Protein AF-A0AB36JPK8-F1 (afdb_monomer)

Nearest PDB structures (foldseek):
  5fig-assembly1_D  TM=3.320E-01  e=4.751E+00  Bacillus subtilis

Organism: NCBI:txid1579424

Solvent-accessible surface area (backbone atoms only — not comparable to full-atom values): 5252 Å² total; per-residue (Å²): 133,84,82,59,64,71,62,48,48,55,51,47,55,51,49,41,63,64,43,62,77,41,37,87,78,47,66,38,67,58,45,52,51,44,44,51,42,50,50,47,50,50,53,20,67,75,69,71,49,91,67,82,74,65,47,64,55,52,40,68,77,72,46,67,95,83,44,64,68,53,55,51,53,47,50,50,52,56,53,49,53,54,55,58,72,69,70,120

Foldseek 3Di:
DDQDLVVLVVLLVVLLVVLVVCLVVDVVVLSVLLNVLSVVLNVCLVVVPDDDRPSLVVLVVPPDPPDPSNVSSNVS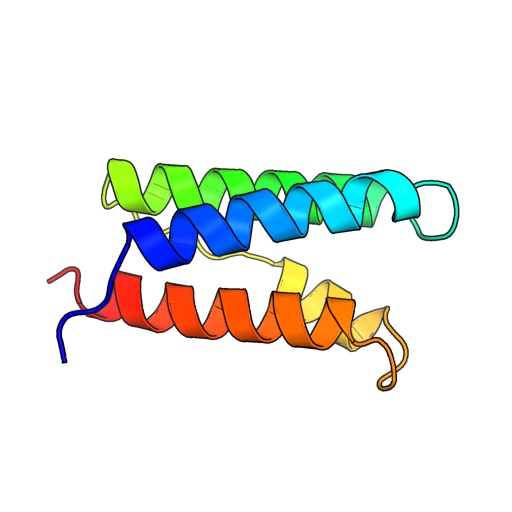NVSSVVSNVPSD

Radius of gyration: 12.83 Å; Cα contacts (8 Å, |Δi|>4): 60; chains: 1; bounding box: 31×19×40 Å

pLDDT: mean 90.3, std 9.36, range [49.34, 98.25]

Structure (mmCIF, N/CA/C/O backbone):
data_AF-A0AB36JPK8-F1
#
_entry.id   AF-A0AB36JPK8-F1
#
loop_
_atom_site.group_PDB
_atom_site.id
_atom_site.type_symbol
_atom_site.label_atom_id
_atom_site.label_alt_id
_atom_site.label_comp_id
_atom_site.label_asym_id
_atom_site.label_entity_id
_atom_site.label_seq_id
_atom_site.pdbx_PDB_ins_code
_atom_site.Cartn_x
_atom_site.Cartn_y
_atom_site.Cartn_z
_atom_site.occupancy
_atom_site.B_iso_or_equiv
_atom_site.auth_seq_id
_atom_site.auth_comp_id
_atom_site.auth_asym_id
_atom_site.auth_atom_id
_atom_site.pdbx_PDB_model_num
ATOM 1 N N . MET A 1 1 ? -2.441 5.715 -22.029 1.00 49.34 1 MET A N 1
ATOM 2 C CA . MET A 1 1 ? -2.301 6.554 -20.821 1.00 49.34 1 MET A CA 1
ATOM 3 C C . MET A 1 1 ? -1.069 6.038 -20.098 1.00 49.34 1 MET A C 1
ATOM 5 O O . MET A 1 1 ? -1.073 4.864 -19.776 1.00 49.34 1 MET A O 1
ATOM 9 N N . ARG A 1 2 ? 0.016 6.817 -19.978 1.00 63.09 2 ARG A N 1
ATOM 10 C CA . ARG A 1 2 ? 1.204 6.367 -19.226 1.00 63.09 2 ARG A CA 1
ATOM 11 C C . ARG A 1 2 ? 0.866 6.442 -17.741 1.00 63.09 2 ARG A C 1
ATOM 13 O O . ARG A 1 2 ? 0.384 7.488 -17.305 1.00 63.09 2 ARG A O 1
ATOM 20 N N . ILE A 1 3 ? 1.062 5.363 -16.994 1.00 73.69 3 ILE A N 1
ATOM 21 C CA . ILE A 1 3 ? 0.900 5.404 -15.542 1.00 73.69 3 ILE A CA 1
ATOM 22 C C . ILE A 1 3 ? 1.995 6.306 -14.953 1.00 73.69 3 ILE A C 1
ATOM 24 O O . ILE A 1 3 ? 3.153 6.239 -15.362 1.00 73.69 3 ILE A O 1
ATOM 28 N N . ASN A 1 4 ? 1.614 7.207 -14.043 1.00 85.94 4 ASN A N 1
ATOM 29 C CA . ASN A 1 4 ? 2.511 8.201 -13.458 1.00 85.94 4 ASN A CA 1
ATOM 30 C C . ASN A 1 4 ? 2.947 7.750 -12.054 1.00 85.94 4 ASN A C 1
ATOM 32 O O . ASN A 1 4 ? 2.157 7.835 -11.108 1.00 85.94 4 ASN A O 1
ATOM 36 N N . ILE A 1 5 ? 4.191 7.274 -11.948 1.00 90.44 5 ILE A N 1
ATOM 37 C CA . ILE A 1 5 ? 4.802 6.806 -10.695 1.00 90.44 5 ILE A CA 1
ATOM 38 C C . ILE A 1 5 ? 4.999 7.969 -9.709 1.00 90.44 5 ILE A C 1
ATOM 40 O O . ILE A 1 5 ? 4.639 7.829 -8.546 1.00 90.44 5 ILE A O 1
ATOM 44 N N . GLU A 1 6 ? 5.405 9.160 -10.163 1.00 92.19 6 GLU A N 1
ATOM 45 C CA . GLU A 1 6 ? 5.524 10.335 -9.279 1.00 92.19 6 GLU A CA 1
ATOM 46 C C . GLU A 1 6 ? 4.179 10.710 -8.633 1.00 92.19 6 GLU A C 1
ATOM 48 O O . GLU A 1 6 ? 4.110 11.160 -7.488 1.00 92.19 6 GLU A O 1
ATOM 53 N N . MET A 1 7 ? 3.074 10.543 -9.369 1.00 93.25 7 MET A N 1
ATOM 54 C CA . MET A 1 7 ? 1.734 10.762 -8.822 1.00 93.25 7 MET A CA 1
ATOM 55 C C . MET A 1 7 ? 1.381 9.708 -7.766 1.00 93.25 7 MET A C 1
ATOM 57 O O . MET A 1 7 ? 0.730 10.045 -6.778 1.00 93.25 7 MET A O 1
ATOM 61 N N . PHE A 1 8 ? 1.814 8.458 -7.955 1.00 95.25 8 PHE A N 1
ATOM 62 C CA . PHE A 1 8 ? 1.641 7.391 -6.969 1.00 95.25 8 PHE A CA 1
ATOM 63 C C . PHE A 1 8 ? 2.415 7.693 -5.684 1.00 95.25 8 PHE A C 1
ATOM 65 O O . PHE A 1 8 ? 1.819 7.691 -4.611 1.00 95.25 8 PHE A O 1
ATOM 72 N N . GLU A 1 9 ? 3.698 8.035 -5.787 1.00 94.75 9 GLU A N 1
ATOM 73 C CA . GLU A 1 9 ? 4.554 8.352 -4.636 1.00 94.75 9 GLU A CA 1
ATOM 74 C C . GLU A 1 9 ? 4.010 9.526 -3.820 1.00 94.75 9 GLU A C 1
ATOM 76 O O . GLU A 1 9 ? 3.927 9.457 -2.594 1.00 94.75 9 GLU A O 1
ATOM 81 N N . LYS A 1 10 ? 3.542 10.590 -4.490 1.00 96.00 10 LYS A N 1
ATOM 82 C CA . LYS A 1 10 ? 2.895 11.728 -3.815 1.00 96.00 10 LYS A CA 1
ATOM 83 C C . LYS A 1 10 ? 1.646 11.302 -3.042 1.00 96.00 10 LYS A C 1
ATOM 85 O O . LYS A 1 10 ? 1.432 11.768 -1.922 1.00 96.00 10 LYS A O 1
ATOM 90 N N . GLN A 1 11 ? 0.819 10.429 -3.620 1.00 96.81 11 GLN A N 1
ATOM 91 C CA . GLN A 1 11 ? -0.373 9.907 -2.944 1.00 96.81 11 GLN A CA 1
ATOM 92 C C . GLN A 1 11 ? -0.003 9.002 -1.765 1.00 96.81 11 GLN A C 1
ATOM 94 O O . GLN A 1 11 ? -0.574 9.155 -0.687 1.00 96.81 11 GLN A O 1
ATOM 99 N N . ALA A 1 12 ? 0.974 8.114 -1.946 1.00 97.06 12 ALA A N 1
ATOM 100 C CA . ALA A 1 12 ? 1.491 7.223 -0.915 1.00 97.06 12 ALA A CA 1
ATOM 101 C C . ALA A 1 12 ? 2.035 8.009 0.291 1.00 97.06 12 ALA A C 1
ATOM 103 O O . ALA A 1 12 ? 1.607 7.781 1.424 1.00 97.06 12 ALA A O 1
ATOM 104 N N . ALA A 1 13 ? 2.892 9.005 0.050 1.00 97.19 13 ALA A N 1
ATOM 105 C CA . ALA A 1 13 ? 3.439 9.866 1.095 1.00 97.19 13 ALA A CA 1
ATOM 106 C C . ALA A 1 13 ? 2.340 10.632 1.851 1.00 97.19 13 ALA A C 1
ATOM 108 O O . ALA A 1 13 ? 2.335 10.671 3.083 1.00 97.19 13 ALA A O 1
ATOM 109 N N . ASN A 1 14 ? 1.364 11.194 1.130 1.00 97.56 14 ASN A N 1
ATOM 110 C CA . ASN A 1 14 ? 0.229 11.882 1.745 1.00 97.56 14 ASN A CA 1
ATOM 111 C C . ASN A 1 14 ? -0.615 10.938 2.622 1.00 97.56 14 ASN A C 1
ATOM 113 O O . ASN A 1 14 ? -1.037 11.316 3.714 1.00 97.56 14 ASN A O 1
ATOM 117 N N . LEU A 1 15 ? -0.840 9.700 2.178 1.00 96.62 15 LEU A N 1
ATOM 118 C CA . LEU A 1 15 ? -1.604 8.711 2.940 1.00 96.62 15 LEU A CA 1
ATOM 119 C C . LEU A 1 15 ? -0.886 8.272 4.215 1.00 96.62 15 LEU A C 1
ATOM 121 O O . LEU A 1 15 ? -1.530 8.164 5.257 1.00 96.62 15 LEU A O 1
ATOM 125 N N . ILE A 1 16 ? 0.440 8.119 4.177 1.00 96.31 16 ILE A N 1
ATOM 126 C CA . ILE A 1 16 ? 1.242 7.882 5.386 1.00 96.31 16 ILE A CA 1
ATOM 127 C C . ILE A 1 16 ? 1.046 9.031 6.385 1.00 96.31 16 ILE A C 1
ATOM 129 O O . ILE A 1 16 ? 0.770 8.780 7.558 1.00 96.31 16 ILE A O 1
ATOM 133 N N . LEU A 1 17 ? 1.098 10.290 5.936 1.00 96.25 17 LEU A N 1
ATOM 134 C CA . LEU A 1 17 ? 0.869 11.447 6.811 1.00 96.25 17 LEU A CA 1
ATOM 135 C C . LEU A 1 17 ? -0.543 11.459 7.421 1.00 96.25 17 LEU A C 1
ATOM 137 O O . LEU A 1 17 ? -0.691 11.806 8.592 1.00 96.25 17 LEU A O 1
ATOM 141 N N . LYS A 1 18 ? -1.571 11.039 6.671 1.00 94.25 18 LYS A N 1
ATOM 142 C CA . LYS A 1 18 ? -2.949 10.897 7.182 1.00 94.25 18 LYS A CA 1
ATOM 143 C C . LYS A 1 18 ? -3.112 9.734 8.172 1.00 94.25 18 LYS A C 1
ATOM 145 O O . LYS A 1 18 ? -3.970 9.809 9.053 1.00 94.25 18 LYS A O 1
ATOM 150 N N . LEU A 1 19 ? -2.306 8.677 8.046 1.00 92.19 19 LEU A N 1
ATOM 151 C CA . LEU A 1 19 ? -2.326 7.495 8.915 1.00 92.19 19 LEU A CA 1
ATOM 152 C C . LEU A 1 19 ? -1.716 7.763 10.295 1.00 92.19 19 LEU A C 1
ATOM 154 O O . LEU A 1 19 ? -2.296 7.367 11.305 1.00 92.19 19 LEU A O 1
ATOM 158 N N . LEU A 1 20 ? -0.581 8.468 10.361 1.00 88.69 20 LEU A N 1
ATOM 159 C CA . LEU A 1 20 ? 0.142 8.749 11.611 1.00 88.69 20 LEU A CA 1
ATOM 160 C C . LEU A 1 20 ? -0.739 9.267 12.771 1.00 88.69 20 LEU A C 1
ATOM 162 O O . LEU A 1 20 ? -0.661 8.688 13.858 1.00 88.69 20 LEU A O 1
ATOM 166 N N . PRO A 1 21 ? -1.611 10.282 12.596 1.00 89.69 21 PRO A N 1
ATOM 167 C CA . PRO A 1 21 ? -2.457 10.777 13.684 1.00 89.69 21 PRO A CA 1
ATOM 168 C C . PRO A 1 21 ? -3.547 9.782 14.117 1.00 89.69 21 PRO A C 1
ATOM 170 O O . PRO A 1 21 ? -4.115 9.931 15.197 1.00 89.69 21 PRO A O 1
ATOM 173 N N . LYS A 1 22 ? -3.854 8.753 13.314 1.00 85.25 22 LYS A N 1
ATOM 174 C CA . LYS A 1 22 ? -4.868 7.741 13.645 1.00 85.25 22 LYS A CA 1
ATOM 175 C C . LYS A 1 22 ? -4.352 6.668 14.605 1.00 85.25 22 LYS A C 1
ATOM 177 O O . LYS A 1 22 ? -5.183 5.971 15.178 1.00 85.25 22 LYS A O 1
ATOM 182 N N . LYS A 1 23 ? -3.037 6.563 14.851 1.00 83.88 23 LYS A N 1
ATOM 183 C CA . LYS A 1 23 ? -2.452 5.563 15.774 1.00 83.88 23 LYS A CA 1
ATOM 184 C C . LYS A 1 23 ? -3.014 5.615 17.197 1.00 83.88 23 LYS A C 1
ATOM 186 O O . LYS A 1 23 ? -3.072 4.588 17.855 1.00 83.88 23 LYS A O 1
ATOM 191 N N . GLY A 1 24 ? -3.412 6.796 17.675 1.00 78.44 24 GLY A N 1
ATOM 192 C CA . GLY A 1 24 ? -4.007 6.961 19.008 1.00 78.44 24 GLY A CA 1
ATOM 193 C C . GLY A 1 24 ? -5.513 6.680 19.073 1.00 78.44 24 GLY A C 1
ATOM 194 O O . GLY A 1 24 ? -6.082 6.689 20.157 1.00 78.44 24 GLY A O 1
ATOM 195 N N . ILE A 1 25 ? -6.164 6.478 17.922 1.00 80.25 25 ILE A N 1
ATOM 196 C CA . ILE A 1 25 ? -7.624 6.326 17.794 1.00 80.25 25 ILE A CA 1
ATOM 197 C C . ILE A 1 25 ? -7.982 4.921 17.293 1.00 80.25 25 ILE A C 1
ATOM 199 O O . ILE A 1 25 ? -8.98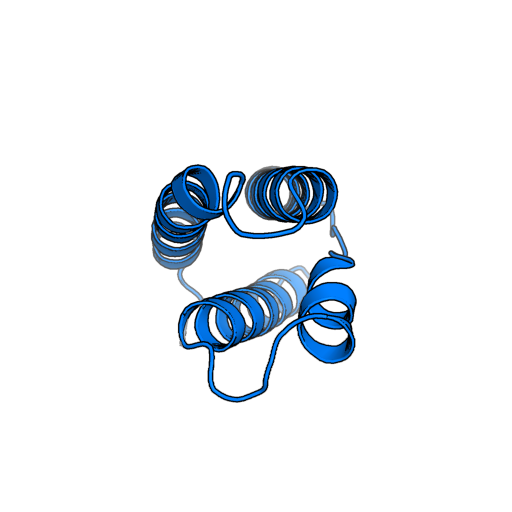9 4.349 17.700 1.00 80.25 25 ILE A O 1
ATOM 203 N N . LYS A 1 26 ? -7.167 4.376 16.390 1.00 79.12 26 LYS A N 1
ATOM 204 C CA . LYS A 1 26 ? -7.302 3.038 15.811 1.00 79.12 26 LYS A CA 1
ATOM 205 C C . LYS A 1 26 ? -6.224 2.107 16.359 1.00 79.12 26 LYS A C 1
ATOM 207 O O . LYS A 1 26 ? -5.350 2.531 17.108 1.00 79.12 26 LYS A O 1
ATOM 212 N N . ASN A 1 27 ? -6.273 0.839 15.960 1.00 86.06 27 ASN A N 1
ATOM 213 C CA . ASN A 1 27 ? -5.236 -0.128 16.290 1.00 86.06 27 ASN A CA 1
ATOM 214 C C . ASN A 1 27 ? -3.876 0.346 15.743 1.00 86.06 27 ASN A C 1
ATOM 216 O O . ASN A 1 27 ? -3.628 0.304 14.539 1.00 86.06 27 ASN A O 1
ATOM 220 N N . GLY A 1 28 ? -3.003 0.820 16.634 1.00 87.56 28 GLY A N 1
ATOM 221 C CA . GLY A 1 28 ? -1.701 1.373 16.264 1.00 87.56 28 GLY A CA 1
ATOM 222 C C . GLY A 1 28 ? -0.827 0.391 15.484 1.00 87.56 28 GLY A C 1
ATOM 223 O O . GLY A 1 28 ? -0.169 0.808 14.537 1.00 87.56 28 GLY A O 1
ATOM 224 N N . ALA A 1 29 ? -0.895 -0.905 15.806 1.00 90.81 29 ALA A N 1
ATOM 225 C CA . ALA A 1 29 ? -0.126 -1.938 15.114 1.00 90.81 29 ALA A CA 1
ATOM 226 C C . ALA A 1 29 ? -0.596 -2.141 13.666 1.00 90.81 29 ALA A C 1
ATOM 228 O O . ALA A 1 29 ? 0.229 -2.311 12.771 1.00 90.81 29 ALA A O 1
ATOM 229 N N . GLU A 1 30 ? -1.909 -2.071 13.415 1.00 91.12 30 GLU A N 1
ATOM 230 C CA . GLU A 1 30 ? -2.431 -2.061 12.045 1.00 91.12 30 GLU A CA 1
ATOM 231 C C . GLU A 1 30 ? -1.931 -0.817 11.314 1.00 91.12 30 GLU A C 1
ATOM 233 O O . GLU A 1 30 ? -1.389 -0.931 10.226 1.00 91.12 30 GLU A O 1
ATOM 238 N N . ILE A 1 31 ? -2.026 0.370 11.920 1.00 93.06 31 ILE A N 1
ATOM 239 C CA . ILE A 1 31 ? -1.559 1.610 11.283 1.00 93.06 31 ILE A CA 1
ATOM 240 C C . ILE A 1 31 ? -0.060 1.553 10.938 1.00 93.06 31 ILE A C 1
ATOM 242 O O . ILE A 1 31 ? 0.326 1.983 9.850 1.00 93.06 31 ILE A O 1
ATOM 246 N N . ASP A 1 32 ? 0.773 1.022 11.835 1.00 93.94 32 ASP A N 1
ATOM 247 C CA . ASP A 1 32 ? 2.205 0.811 11.601 1.00 93.94 32 ASP A CA 1
ATOM 248 C C . ASP A 1 32 ? 2.458 -0.124 10.419 1.00 93.94 32 ASP A C 1
ATOM 250 O O . ASP A 1 32 ? 3.254 0.197 9.533 1.00 93.94 32 ASP A O 1
ATOM 254 N N . LEU A 1 33 ? 1.740 -1.247 10.376 1.00 95.06 33 LEU A N 1
ATOM 255 C CA . LEU A 1 33 ? 1.832 -2.211 9.289 1.00 95.06 33 LEU A CA 1
ATOM 256 C C . LEU A 1 33 ? 1.428 -1.582 7.951 1.00 95.06 33 LEU A C 1
ATOM 258 O O . LEU A 1 33 ? 2.182 -1.671 6.988 1.00 95.06 33 LEU A O 1
ATOM 262 N N . ILE A 1 34 ? 0.288 -0.885 7.895 1.00 95.69 34 ILE A N 1
ATOM 263 C CA . ILE A 1 34 ? -0.186 -0.225 6.670 1.00 95.69 34 ILE A CA 1
ATOM 264 C C . ILE A 1 34 ? 0.846 0.797 6.179 1.00 95.69 34 ILE A C 1
ATOM 266 O O . ILE A 1 34 ? 1.174 0.827 4.994 1.00 95.69 34 ILE A O 1
ATOM 270 N N . ALA A 1 35 ? 1.387 1.627 7.075 1.00 96.75 35 ALA A N 1
ATOM 271 C CA . ALA A 1 35 ? 2.392 2.620 6.706 1.00 96.75 35 ALA A CA 1
ATOM 272 C C . ALA A 1 35 ? 3.678 1.967 6.166 1.00 96.75 35 ALA A C 1
ATOM 274 O O . ALA A 1 35 ? 4.223 2.437 5.167 1.00 96.75 35 ALA A O 1
ATOM 275 N N . SER A 1 36 ? 4.131 0.874 6.788 1.00 97.50 36 SER A N 1
ATOM 276 C CA . SER A 1 36 ? 5.285 0.099 6.324 1.00 97.50 36 SER A CA 1
ATOM 277 C C . SER A 1 36 ? 5.042 -0.526 4.949 1.00 97.50 36 SER A C 1
ATOM 279 O O . SER A 1 36 ? 5.899 -0.429 4.075 1.00 97.50 36 SER A O 1
ATOM 281 N N . GLU A 1 37 ? 3.870 -1.109 4.712 1.00 98.25 37 GLU A N 1
ATOM 282 C CA . GLU A 1 37 ? 3.548 -1.704 3.416 1.00 98.25 37 GLU A CA 1
ATOM 283 C C . GLU A 1 37 ? 3.462 -0.660 2.298 1.00 98.25 37 GLU A C 1
ATOM 285 O O . GLU A 1 37 ? 3.910 -0.923 1.185 1.00 98.25 37 GLU A O 1
ATOM 290 N N . ILE A 1 38 ? 2.953 0.545 2.578 1.00 98.12 38 ILE A N 1
ATOM 291 C CA . ILE A 1 38 ? 2.966 1.646 1.602 1.00 98.12 38 ILE A CA 1
ATOM 292 C C . ILE A 1 38 ? 4.405 2.059 1.259 1.00 98.12 38 ILE A C 1
ATOM 294 O O . ILE A 1 38 ? 4.694 2.340 0.097 1.00 98.12 38 ILE A O 1
ATOM 298 N N . GLN A 1 39 ? 5.319 2.067 2.234 1.00 97.88 39 GLN A N 1
ATOM 299 C CA . GLN A 1 39 ? 6.742 2.315 1.972 1.00 97.88 39 GLN A CA 1
ATOM 300 C C . GLN A 1 39 ? 7.353 1.234 1.077 1.00 97.88 39 GLN A C 1
ATOM 302 O O . GLN A 1 39 ? 8.013 1.570 0.098 1.00 97.88 39 GLN A O 1
ATOM 307 N N . LEU A 1 40 ? 7.0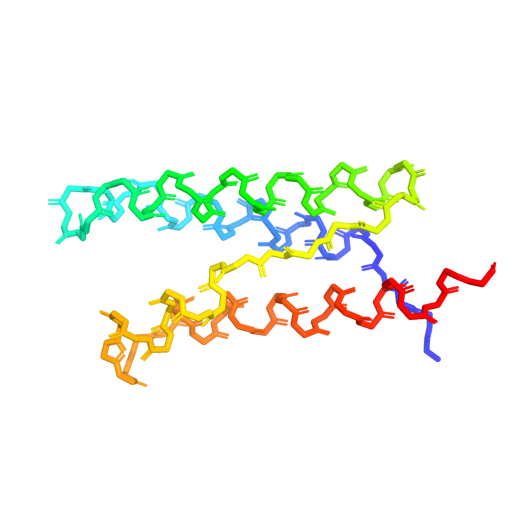53 -0.040 1.339 1.00 98.12 40 LEU A N 1
ATOM 308 C CA . LEU A 1 40 ? 7.504 -1.155 0.500 1.00 98.12 40 LEU A CA 1
ATOM 309 C C . LEU A 1 40 ? 6.932 -1.086 -0.924 1.00 98.12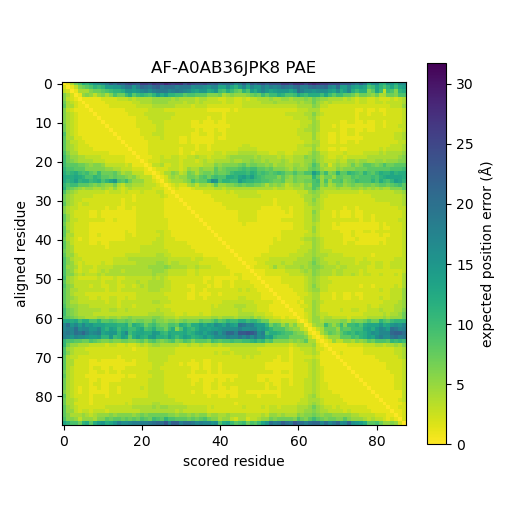 40 LEU A C 1
ATOM 311 O O . LEU A 1 40 ? 7.613 -1.448 -1.878 1.00 98.12 40 LEU A O 1
ATOM 315 N N . MET A 1 41 ? 5.706 -0.584 -1.107 1.00 97.75 41 MET A N 1
ATOM 316 C CA . MET A 1 41 ? 5.162 -0.336 -2.448 1.00 97.75 41 MET A CA 1
ATOM 317 C C . MET A 1 41 ? 5.938 0.756 -3.198 1.00 97.75 41 MET A C 1
ATOM 319 O O . MET A 1 41 ? 6.104 0.644 -4.410 1.00 97.75 41 MET A O 1
ATOM 323 N N . MET A 1 42 ? 6.405 1.805 -2.511 1.00 96.56 42 MET A N 1
ATOM 324 C CA . MET A 1 42 ? 7.254 2.834 -3.128 1.00 96.56 42 MET A CA 1
ATOM 325 C C . MET A 1 42 ? 8.626 2.260 -3.506 1.00 96.56 42 MET A C 1
ATOM 327 O O . MET A 1 42 ? 9.037 2.390 -4.653 1.00 96.56 42 MET A O 1
ATOM 331 N N . GLU A 1 43 ? 9.274 1.520 -2.604 1.00 96.56 43 GLU A N 1
ATOM 332 C CA . GLU A 1 43 ? 10.553 0.846 -2.889 1.00 96.56 43 GLU A CA 1
ATOM 333 C C . GLU A 1 43 ? 10.433 -0.178 -4.035 1.00 96.56 43 GLU A C 1
ATOM 335 O O . GLU A 1 43 ? 11.322 -0.316 -4.877 1.00 96.56 43 GLU A O 1
ATOM 340 N N . SER A 1 44 ? 9.302 -0.878 -4.114 1.00 96.12 44 SER A N 1
ATOM 341 C CA . SER A 1 44 ? 8.965 -1.768 -5.227 1.00 96.12 44 SER A CA 1
ATOM 342 C C . SER A 1 44 ? 8.931 -1.018 -6.564 1.00 96.12 44 SER A C 1
ATOM 344 O O . SER A 1 44 ? 9.451 -1.522 -7.559 1.00 96.12 44 SER A O 1
ATOM 346 N N . CYS A 1 45 ? 8.390 0.207 -6.604 1.00 93.31 45 CYS A N 1
ATOM 347 C CA . CYS A 1 45 ? 8.404 1.040 -7.811 1.00 93.31 45 CYS A CA 1
ATOM 348 C C . CYS A 1 45 ? 9.823 1.422 -8.252 1.00 93.31 45 CYS A C 1
ATOM 350 O O . CYS A 1 45 ? 10.099 1.398 -9.454 1.00 93.31 45 CYS A O 1
ATOM 352 N N . ASP A 1 46 ? 10.715 1.707 -7.302 1.00 92.25 46 ASP A N 1
ATOM 353 C CA . ASP A 1 46 ? 12.116 2.046 -7.576 1.00 92.25 46 ASP A CA 1
ATOM 354 C C . ASP A 1 46 ? 12.917 0.835 -8.073 1.00 92.25 46 ASP A C 1
ATOM 356 O O . ASP A 1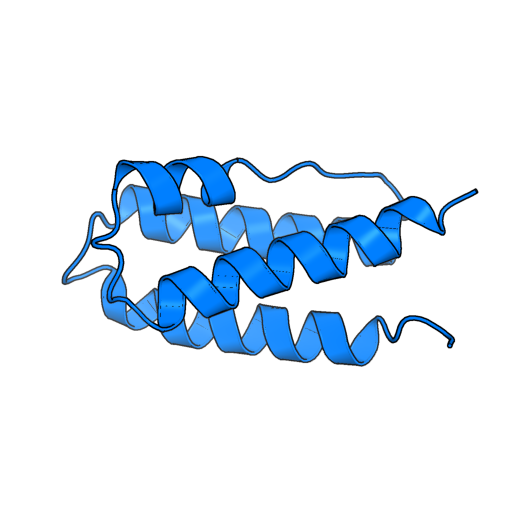 46 ? 13.686 0.919 -9.033 1.00 92.25 46 ASP A O 1
ATOM 360 N N . THR A 1 47 ? 12.726 -0.316 -7.428 1.00 93.88 47 THR A N 1
ATOM 361 C CA . THR A 1 47 ? 13.488 -1.547 -7.694 1.00 93.88 47 THR A CA 1
ATOM 362 C C . THR A 1 47 ? 12.900 -2.404 -8.816 1.00 93.88 47 THR A C 1
ATOM 364 O O . THR A 1 47 ? 13.579 -3.299 -9.322 1.00 93.88 47 THR A O 1
ATOM 367 N N . ARG A 1 48 ? 11.643 -2.150 -9.209 1.00 91.88 48 ARG A N 1
ATOM 368 C CA . ARG A 1 48 ? 10.811 -3.011 -10.072 1.00 91.88 48 ARG A CA 1
ATOM 369 C C . ARG A 1 48 ? 10.688 -4.456 -9.578 1.00 91.88 48 ARG A C 1
ATOM 371 O O . ARG A 1 48 ? 10.524 -5.377 -10.380 1.00 91.88 48 ARG A O 1
ATOM 378 N N . VAL A 1 49 ? 10.746 -4.670 -8.266 1.00 94.06 49 VAL A N 1
ATOM 379 C CA . VAL A 1 49 ? 10.498 -5.978 -7.646 1.00 94.06 49 VAL A CA 1
ATOM 380 C C . VAL A 1 49 ? 9.081 -5.982 -7.071 1.00 94.06 49 VAL A C 1
ATOM 382 O O . VAL A 1 49 ? 8.846 -5.283 -6.092 1.00 94.06 49 VAL A O 1
ATOM 385 N N . PRO A 1 50 ? 8.129 -6.759 -7.629 1.00 93.25 50 PRO A N 1
ATOM 386 C CA . PRO A 1 50 ? 6.740 -6.730 -7.184 1.00 93.2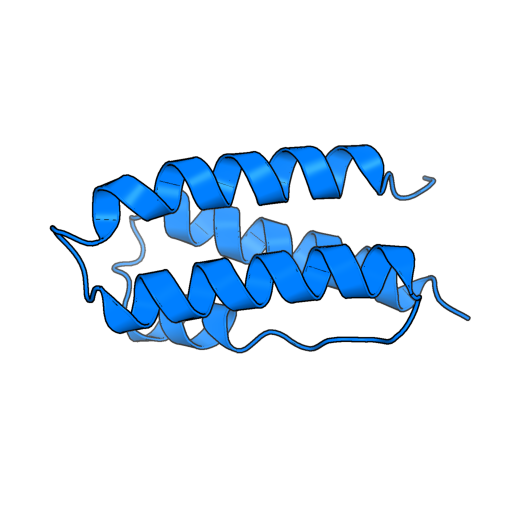5 50 PRO A CA 1
ATOM 387 C C . PRO A 1 50 ? 6.573 -7.045 -5.694 1.00 93.25 50 PRO A C 1
ATOM 389 O O . PRO A 1 50 ? 6.892 -8.138 -5.230 1.00 93.25 50 PRO A O 1
ATOM 392 N N . PHE A 1 51 ? 5.984 -6.100 -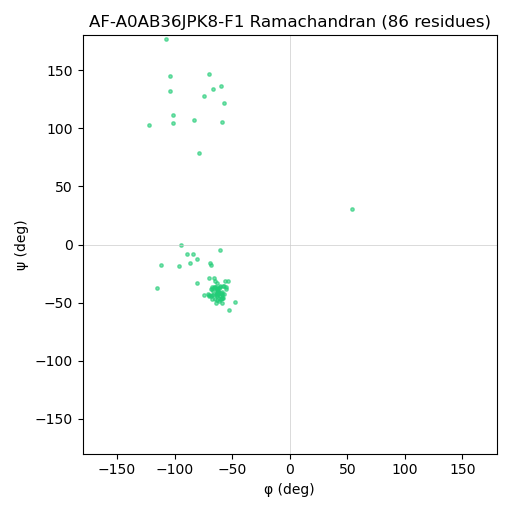4.969 1.00 96.56 51 PHE A N 1
ATOM 393 C CA . PHE A 1 51 ? 5.483 -6.282 -3.608 1.00 96.56 51 PHE A CA 1
ATOM 394 C C . PHE A 1 51 ? 3.951 -6.391 -3.599 1.00 96.56 51 PHE A C 1
ATOM 396 O O . PHE A 1 51 ? 3.292 -5.711 -4.383 1.00 96.56 51 PHE A O 1
ATOM 403 N N . PHE A 1 52 ? 3.374 -7.204 -2.708 1.00 95.62 52 PHE A N 1
ATOM 404 C CA . PHE A 1 52 ? 1.924 -7.399 -2.590 1.00 95.62 52 PHE A CA 1
ATOM 405 C C . PHE A 1 52 ? 1.455 -7.047 -1.169 1.00 95.62 52 PHE A C 1
ATOM 407 O O . PHE A 1 52 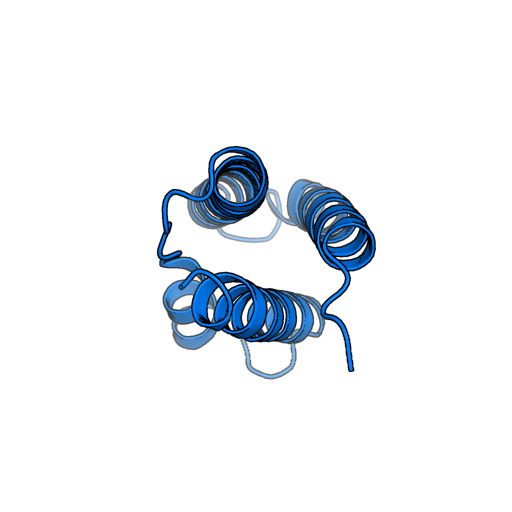? 1.657 -7.853 -0.260 1.00 95.62 52 PHE A O 1
ATOM 414 N N . PRO A 1 53 ? 0.839 -5.868 -0.959 1.00 96.44 53 PRO A N 1
ATOM 415 C CA . PRO A 1 53 ? 0.419 -5.434 0.369 1.00 96.44 53 PRO A CA 1
ATOM 416 C C . PRO A 1 53 ? -0.767 -6.253 0.896 1.00 96.44 53 PRO A C 1
ATOM 418 O O . PRO A 1 53 ? -1.663 -6.645 0.141 1.00 96.44 53 PRO A O 1
ATOM 421 N N . THR A 1 54 ? -0.812 -6.454 2.211 1.00 96.00 54 THR A N 1
ATOM 422 C CA . THR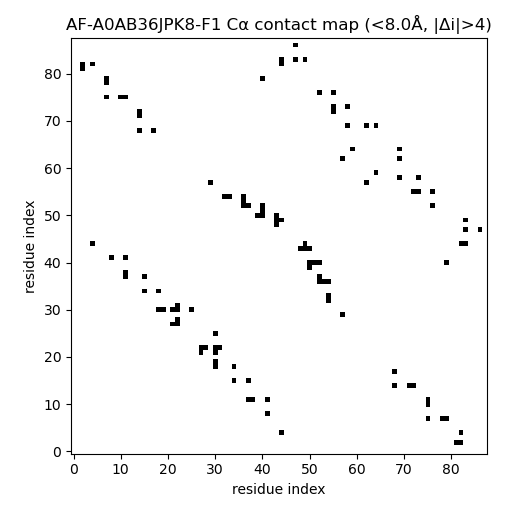 A 1 54 ? -1.893 -7.151 2.922 1.00 96.00 54 THR A CA 1
ATOM 423 C C . THR A 1 54 ? -2.938 -6.197 3.504 1.00 96.00 54 THR A C 1
ATOM 425 O O . THR A 1 54 ? -4.084 -6.606 3.727 1.00 96.00 54 THR A O 1
ATOM 428 N N . TYR A 1 55 ? -2.607 -4.909 3.655 1.00 94.62 55 TYR A N 1
ATOM 429 C CA . TYR A 1 55 ? -3.501 -3.899 4.213 1.00 94.62 55 TYR A CA 1
ATOM 430 C C . TYR A 1 55 ? -4.876 -3.787 3.558 1.00 94.62 55 TYR A C 1
ATOM 432 O O . TYR A 1 55 ? -5.810 -3.443 4.281 1.00 94.62 55 TYR A O 1
ATOM 440 N N . PRO A 1 56 ? -5.085 -4.053 2.249 1.00 94.50 56 PRO A N 1
ATOM 441 C CA . PRO A 1 56 ? -6.425 -3.958 1.680 1.00 94.50 56 PRO A CA 1
ATOM 442 C C . PRO A 1 56 ? -7.422 -4.859 2.411 1.00 94.50 56 PRO A C 1
ATOM 444 O O . PRO A 1 56 ? -8.566 -4.467 2.619 1.00 94.50 56 PRO A O 1
ATOM 447 N N . ARG A 1 57 ? -6.971 -6.036 2.865 1.00 92.69 57 ARG A N 1
ATOM 448 C CA . ARG A 1 57 ? -7.786 -6.946 3.670 1.00 92.69 57 ARG A CA 1
ATOM 449 C C . ARG A 1 57 ? -8.025 -6.402 5.076 1.00 92.69 57 ARG A C 1
ATOM 451 O O . ARG A 1 57 ? -9.155 -6.440 5.536 1.00 92.69 57 ARG A O 1
ATOM 458 N N . ILE A 1 58 ? -6.995 -5.844 5.714 1.00 90.38 58 ILE A N 1
ATOM 459 C CA . ILE A 1 58 ? -7.112 -5.204 7.036 1.00 90.38 58 ILE A CA 1
ATOM 460 C C . ILE A 1 58 ? -8.163 -4.092 6.998 1.00 90.38 58 ILE A C 1
ATOM 462 O O . ILE A 1 58 ? -8.986 -3.987 7.895 1.00 90.38 58 ILE A O 1
ATOM 466 N N . ILE A 1 59 ? -8.179 -3.282 5.938 1.00 89.75 59 ILE A N 1
ATOM 467 C CA . ILE A 1 59 ? -9.172 -2.214 5.786 1.00 89.75 59 ILE A CA 1
ATOM 468 C C . ILE A 1 59 ? -10.580 -2.792 5.645 1.00 89.75 59 ILE A C 1
ATOM 470 O O . ILE A 1 59 ? -11.488 -2.314 6.313 1.00 89.75 59 ILE A O 1
ATOM 474 N N . ILE A 1 60 ? -10.767 -3.810 4.803 1.00 88.06 60 ILE A N 1
ATOM 475 C CA . ILE A 1 60 ? -12.084 -4.432 4.595 1.00 88.06 60 ILE A CA 1
ATOM 476 C C . ILE A 1 60 ? -12.601 -5.088 5.882 1.00 88.06 60 ILE A C 1
ATOM 478 O O . ILE A 1 60 ? -13.783 -4.967 6.192 1.00 88.06 60 ILE A O 1
ATOM 482 N N . ASP A 1 61 ? -11.723 -5.765 6.621 1.00 87.25 61 ASP A N 1
ATOM 483 C CA . ASP A 1 61 ? -12.094 -6.532 7.811 1.00 87.25 61 ASP A CA 1
ATOM 484 C C . ASP A 1 61 ? -12.267 -5.627 9.052 1.00 87.25 61 ASP A C 1
ATOM 486 O O . ASP A 1 61 ? -13.120 -5.903 9.897 1.00 87.25 61 ASP A O 1
ATOM 490 N N . SER A 1 62 ? -11.487 -4.542 9.166 1.00 82.38 62 SER A N 1
ATOM 491 C CA . SER A 1 62 ? -11.392 -3.734 10.395 1.00 82.38 62 SER A CA 1
ATOM 492 C C . SER A 1 62 ? -11.976 -2.317 10.293 1.00 82.38 62 SER A C 1
ATOM 494 O O . SER A 1 62 ? -12.173 -1.679 11.331 1.00 82.38 62 SER A O 1
ATOM 496 N N . TRP A 1 63 ? -12.209 -1.748 9.101 1.00 79.38 63 TRP A N 1
ATOM 497 C CA . TRP A 1 63 ? -12.720 -0.372 8.974 1.00 79.38 63 TRP A CA 1
ATOM 498 C C . TRP A 1 63 ? -14.199 -0.348 8.605 1.00 79.38 63 TRP A C 1
ATOM 500 O O . TRP A 1 63 ? -14.642 -1.008 7.673 1.00 79.38 63 TRP A O 1
ATOM 510 N N . ASN A 1 64 ? -14.968 0.472 9.330 1.00 65.62 64 ASN A N 1
ATOM 511 C CA . ASN A 1 64 ? -16.356 0.739 8.977 1.00 65.62 64 ASN A CA 1
ATOM 512 C C . ASN A 1 64 ? -16.414 1.361 7.568 1.00 65.62 64 ASN A C 1
ATOM 514 O O . ASN A 1 64 ? -15.618 2.250 7.259 1.00 65.62 64 ASN A O 1
ATOM 518 N N . PHE A 1 65 ? -17.353 0.907 6.736 1.00 59.28 65 PHE A N 1
ATOM 519 C CA . PHE A 1 65 ? -17.458 1.203 5.297 1.00 59.28 65 PHE A CA 1
ATOM 520 C C . PHE A 1 65 ? -17.628 2.697 4.941 1.00 59.28 65 PHE A C 1
ATOM 522 O O . PHE A 1 65 ? -17.587 3.054 3.766 1.00 59.28 65 PHE A O 1
ATOM 529 N N . ASP A 1 66 ? -17.767 3.563 5.945 1.00 67.81 66 ASP A N 1
ATOM 530 C CA . ASP A 1 66 ? -17.912 5.015 5.818 1.00 67.81 66 ASP A CA 1
ATOM 531 C C . ASP A 1 66 ? -16.578 5.787 5.940 1.00 67.81 66 ASP A C 1
ATOM 533 O O . ASP A 1 66 ? -16.563 7.017 5.877 1.00 67.81 66 ASP A O 1
ATOM 537 N N . ASP A 1 67 ? -15.443 5.107 6.154 1.00 83.31 67 ASP A N 1
ATOM 538 C CA . ASP A 1 67 ? -14.147 5.772 6.352 1.00 83.31 67 ASP A CA 1
ATOM 539 C C . ASP A 1 67 ? -13.467 6.148 5.020 1.00 83.31 67 ASP A C 1
ATOM 541 O O . ASP A 1 67 ? -12.917 5.304 4.303 1.00 83.31 67 ASP A O 1
ATOM 545 N N . GLU A 1 68 ? -13.453 7.450 4.714 1.00 89.31 68 GLU A N 1
ATOM 546 C CA . GLU A 1 68 ? -12.834 8.022 3.512 1.00 89.31 68 GLU A CA 1
ATOM 547 C C . GLU A 1 68 ? -11.355 7.642 3.356 1.00 89.31 68 GLU A C 1
ATOM 549 O O . GLU A 1 68 ? -10.913 7.335 2.245 1.00 89.31 68 GLU A O 1
ATOM 554 N N . LEU A 1 69 ? -10.591 7.587 4.454 1.00 90.81 69 LEU A N 1
ATOM 555 C CA . LEU A 1 69 ? -9.177 7.215 4.400 1.00 90.81 69 LEU A CA 1
ATOM 556 C C . LEU A 1 69 ? -9.016 5.754 3.945 1.00 90.81 69 LEU A C 1
ATOM 558 O O . LEU A 1 69 ? -8.057 5.424 3.251 1.00 90.81 69 LEU A O 1
ATOM 562 N N . GLY A 1 70 ? -9.978 4.887 4.272 1.00 91.62 70 GLY A N 1
ATOM 563 C CA . GLY A 1 70 ? -9.945 3.472 3.907 1.00 91.62 70 GLY A CA 1
ATOM 564 C C . GLY A 1 70 ? -10.141 3.322 2.412 1.00 91.62 70 GLY A C 1
ATOM 565 O O . GLY A 1 70 ? -9.393 2.615 1.740 1.00 91.62 70 GLY A O 1
ATOM 566 N N . LEU A 1 71 ? -11.090 4.085 1.868 1.00 92.44 71 LEU A N 1
ATOM 567 C CA . LEU A 1 71 ? -11.326 4.162 0.432 1.00 92.44 71 LEU A CA 1
ATOM 568 C C . LEU A 1 71 ? -10.111 4.718 -0.318 1.00 92.44 71 LEU A C 1
ATOM 570 O O . LEU A 1 71 ? -9.780 4.219 -1.393 1.00 92.44 71 LEU A O 1
ATOM 574 N N . GLU A 1 72 ? -9.431 5.736 0.216 1.00 95.19 72 GLU A N 1
ATOM 575 C CA . GLU A 1 72 ? -8.206 6.260 -0.397 1.00 95.19 72 GLU A CA 1
ATOM 576 C C . GLU A 1 72 ? -7.078 5.221 -0.433 1.00 95.19 72 GLU A C 1
ATOM 578 O O . GLU A 1 72 ? -6.433 5.064 -1.469 1.00 95.19 72 GLU A O 1
ATOM 583 N N . LEU A 1 73 ? -6.879 4.472 0.651 1.00 95.12 73 LEU A N 1
ATOM 584 C CA . LEU A 1 73 ? -5.891 3.394 0.725 1.00 95.12 73 LEU A CA 1
ATOM 585 C C . LEU A 1 73 ? -6.217 2.256 -0.255 1.00 95.12 73 LEU A C 1
ATOM 587 O O . LEU A 1 73 ? -5.340 1.782 -0.975 1.00 95.12 73 LEU A O 1
ATOM 591 N N . LEU A 1 74 ? -7.484 1.850 -0.364 1.00 95.06 74 LEU A N 1
ATOM 592 C CA . LEU A 1 74 ? -7.901 0.853 -1.355 1.00 95.06 74 LEU A CA 1
ATOM 593 C C . LEU A 1 74 ? -7.672 1.346 -2.792 1.00 95.06 74 LEU A C 1
ATOM 595 O O . LEU A 1 74 ? -7.190 0.590 -3.636 1.00 95.06 74 LEU A O 1
ATOM 599 N N . ARG A 1 75 ? -7.950 2.627 -3.073 1.00 95.56 75 ARG A N 1
ATOM 600 C CA . ARG A 1 75 ? -7.644 3.243 -4.375 1.00 95.56 75 ARG A CA 1
ATOM 601 C C . ARG A 1 75 ? -6.143 3.271 -4.662 1.00 95.56 75 ARG A C 1
ATOM 603 O O . ARG A 1 75 ? -5.757 3.016 -5.802 1.00 95.56 75 ARG A O 1
ATOM 610 N N . LEU A 1 76 ? -5.309 3.538 -3.654 1.00 96.94 76 LEU A N 1
ATOM 611 C CA . LEU A 1 76 ? -3.851 3.489 -3.779 1.00 96.94 76 LEU A CA 1
ATOM 612 C C . LEU A 1 76 ? -3.386 2.085 -4.197 1.00 96.94 76 LEU A C 1
ATOM 614 O O . LEU A 1 76 ? -2.607 1.959 -5.141 1.00 96.94 76 LEU A O 1
ATOM 618 N N . ASN A 1 77 ? -3.906 1.036 -3.550 1.00 96.88 77 ASN A N 1
ATOM 619 C CA . ASN A 1 77 ? -3.606 -0.352 -3.905 1.00 96.88 77 ASN A CA 1
ATOM 620 C C . ASN A 1 77 ? -3.983 -0.677 -5.358 1.00 96.88 77 ASN A C 1
ATOM 622 O O . ASN A 1 77 ? -3.190 -1.261 -6.092 1.00 96.88 77 ASN A O 1
ATOM 626 N N . GLU A 1 78 ? -5.175 -0.273 -5.802 1.00 96.06 78 GLU A N 1
ATOM 627 C CA . GLU A 1 78 ? -5.603 -0.485 -7.190 1.00 96.06 78 GLU A CA 1
ATOM 628 C C . GLU A 1 78 ? -4.734 0.281 -8.191 1.00 96.06 78 GLU A C 1
ATOM 630 O O . GLU A 1 78 ? -4.436 -0.228 -9.273 1.00 96.06 78 GLU A O 1
ATOM 635 N N . TYR A 1 79 ? -4.286 1.489 -7.842 1.00 96.00 79 TYR A N 1
ATOM 636 C CA . TYR A 1 79 ? -3.381 2.249 -8.696 1.00 96.00 79 TYR A CA 1
ATOM 637 C C . TYR A 1 79 ? -2.008 1.574 -8.808 1.00 96.00 79 TYR A C 1
ATOM 639 O O . TYR A 1 79 ? -1.489 1.408 -9.911 1.00 96.00 79 TYR A O 1
ATOM 647 N N . TYR A 1 80 ? -1.474 1.087 -7.691 1.00 96.38 80 TYR A N 1
ATOM 648 C CA . TYR A 1 80 ? -0.228 0.331 -7.658 1.00 96.38 80 TYR A CA 1
ATOM 649 C C . TYR A 1 80 ? -0.306 -0.995 -8.428 1.00 96.38 80 TYR A C 1
ATOM 651 O O . TYR A 1 80 ? 0.590 -1.298 -9.212 1.00 96.38 80 TYR A O 1
ATOM 659 N N . LYS A 1 81 ? -1.409 -1.749 -8.317 1.00 95.25 81 LYS A N 1
ATOM 660 C CA . LYS A 1 81 ? -1.635 -2.963 -9.128 1.00 95.25 81 LYS A CA 1
ATOM 661 C C . LYS A 1 81 ? -1.530 -2.697 -10.631 1.00 95.25 81 LYS A C 1
ATOM 663 O O . LYS A 1 81 ? -1.031 -3.535 -11.380 1.00 95.25 81 LYS A O 1
ATOM 668 N N . ARG A 1 82 ? -1.994 -1.529 -11.083 1.00 94.31 82 ARG A N 1
ATOM 669 C CA . ARG A 1 82 ? -1.854 -1.120 -12.485 1.00 94.31 82 ARG A CA 1
ATOM 670 C C . ARG A 1 82 ? -0.393 -0.845 -12.834 1.00 94.31 82 ARG A C 1
ATOM 672 O O . ARG A 1 82 ? 0.049 -1.344 -13.863 1.00 94.31 82 ARG A O 1
ATOM 679 N N . ILE A 1 83 ? 0.354 -0.139 -11.975 1.00 93.75 83 ILE A N 1
ATOM 680 C CA . ILE A 1 83 ? 1.804 0.081 -12.149 1.00 93.75 83 ILE A CA 1
ATOM 681 C C . ILE A 1 83 ? 2.526 -1.256 -12.352 1.00 93.75 83 ILE A C 1
ATOM 683 O O . ILE A 1 83 ? 3.174 -1.448 -13.378 1.00 93.75 83 ILE A O 1
ATOM 687 N N . ILE A 1 84 ? 2.371 -2.198 -11.415 1.00 94.06 84 ILE A N 1
ATOM 688 C CA . ILE A 1 84 ? 3.102 -3.473 -11.463 1.00 94.06 84 ILE A CA 1
ATOM 689 C C . ILE A 1 84 ? 2.698 -4.336 -12.666 1.00 94.06 84 ILE A C 1
ATOM 691 O O . ILE A 1 84 ? 3.516 -5.084 -13.187 1.00 94.06 84 ILE A O 1
ATOM 695 N N . SER A 1 85 ? 1.456 -4.219 -13.155 1.00 91.62 85 SER A N 1
ATOM 696 C CA . SER A 1 85 ? 1.002 -4.946 -14.352 1.00 91.62 85 SER A CA 1
ATOM 697 C C . SER A 1 85 ? 1.669 -4.483 -15.654 1.00 91.62 85 SER A C 1
ATOM 699 O O . SER A 1 85 ? 1.640 -5.207 -16.652 1.00 91.62 85 SER A O 1
ATOM 701 N N . GLU A 1 86 ? 2.276 -3.292 -15.651 1.00 88.62 86 GLU A N 1
ATOM 702 C CA . GLU A 1 86 ? 3.052 -2.764 -16.776 1.00 88.62 86 GLU A CA 1
ATOM 703 C C . GLU A 1 86 ? 4.532 -3.173 -16.713 1.00 88.62 86 GLU A C 1
ATOM 705 O O . GLU A 1 86 ? 5.266 -2.952 -17.678 1.00 88.62 86 GLU A O 1
ATOM 710 N N . TRP A 1 87 ? 4.981 -3.793 -15.616 1.00 87.62 87 TRP A N 1
ATOM 711 C CA . TRP A 1 87 ? 6.333 -4.335 -15.484 1.00 87.62 87 TRP A CA 1
ATOM 712 C C . TRP A 1 87 ? 6.411 -5.678 -16.218 1.00 87.62 87 TRP A C 1
ATOM 714 O O . TRP A 1 87 ? 6.297 -6.747 -15.625 1.00 87.62 87 TRP A O 1
ATOM 724 N N . LYS A 1 88 ? 6.528 -5.605 -17.543 1.00 65.44 88 LYS A N 1
ATOM 725 C CA . LYS A 1 88 ? 6.902 -6.732 -18.402 1.00 65.44 88 LYS A CA 1
ATOM 726 C C . LYS A 1 88 ? 8.400 -6.744 -18.657 1.00 65.44 88 LYS A C 1
ATOM 728 O O . LYS A 1 88 ? 8.971 -5.638 -18.805 1.00 65.44 88 LYS A O 1
#

Sequence (88 aa):
MRINIEMFEKQAANLILKLLPKKGIKNGAEIDLIASEIQLMMESCDTRVPFFPTYPRIIIDSWNFDDELGLELLRLNEYYKRIISEWK

Mean predicted aligned error: 3.95 Å

Secondary structure (DSSP, 8-state):
----HHHHHHHHHHHHHHHGGGGGTS-HHHHHHHHHHHHHHHHHHHHT-----SHHHHHHHHS-TT-HHHHHHHHHHHHHHHHHHT--